Protein AF-A0A8H3QS44-F1 (afdb_monomer_lite)

Secondary structure (DSSP, 8-state):
---HHHHHHHHHHHHHHTT----HHHHHHHHHHHHTSHHHHHH-TTGGG----HHHHHHHHHHTT--S--------PPPTTHHHHHHHHHHHHHHHHHHTT--GGG---------

Organism: NCBI:txid94130

InterPro domains:
  IPR006600 HTH CenpB-type DNA-binding domain [PF03221] (4-69)
  IPR006600 HTH CenpB-type DNA-binding domain [PS51253] (1-70)
  IPR006600 HTH CenpB-type DNA-binding domain [SM00674] (1-70)
  IPR009057 Homedomain-like superfamily [SSF46689] (2-65)

Structure (mmCIF, N/CA/C/O backbone):
data_AF-A0A8H3QS44-F1
#
_entry.id   AF-A0A8H3QS44-F1
#
loop_
_atom_site.group_PDB
_atom_site.id
_atom_site.type_symbol
_atom_site.label_atom_id
_atom_site.label_alt_id
_atom_site.label_comp_id
_atom_site.label_asym_id
_atom_site.label_entity_id
_atom_site.label_seq_id
_atom_site.pdbx_PDB_ins_code
_atom_site.Cartn_x
_atom_site.Cartn_y
_atom_site.Cartn_z
_atom_site.occupancy
_atom_site.B_iso_or_equiv
_atom_site.auth_seq_id
_atom_site.auth_comp_id
_atom_site.auth_asym_id
_atom_site.auth_atom_id
_atom_site.pdbx_PDB_model_num
ATOM 1 N N . MET A 1 1 ? 28.142 -1.687 -11.022 1.00 45.66 1 MET A N 1
ATOM 2 C CA . MET A 1 1 ? 27.435 -1.058 -12.159 1.00 45.66 1 MET A CA 1
ATOM 3 C C . MET A 1 1 ? 25.940 -1.122 -11.872 1.00 45.66 1 MET A C 1
ATOM 5 O O . MET A 1 1 ? 25.436 -2.226 -11.709 1.00 45.66 1 MET A O 1
ATOM 9 N N . LYS A 1 2 ? 25.253 0.018 -11.699 1.00 59.16 2 LYS A N 1
ATOM 10 C CA . LYS A 1 2 ? 23.785 0.039 -11.541 1.00 59.16 2 LYS A CA 1
ATOM 11 C C . LYS A 1 2 ? 23.141 -0.298 -12.886 1.00 59.16 2 LYS A C 1
ATOM 13 O O . LYS A 1 2 ? 23.536 0.259 -13.905 1.00 59.16 2 LYS A O 1
ATOM 18 N N . THR A 1 3 ? 22.192 -1.226 -12.895 1.00 78.00 3 THR A N 1
ATOM 19 C CA . THR A 1 3 ? 21.444 -1.605 -14.100 1.00 78.00 3 THR A CA 1
ATOM 20 C C . THR A 1 3 ? 20.147 -0.802 -14.184 1.00 78.00 3 THR A C 1
ATOM 22 O O . THR A 1 3 ? 19.591 -0.404 -13.165 1.00 78.00 3 THR A O 1
ATOM 25 N N . MET A 1 4 ? 19.619 -0.589 -15.390 1.00 86.50 4 MET A N 1
ATOM 26 C CA . MET A 1 4 ? 18.324 0.088 -15.575 1.00 86.50 4 MET A CA 1
ATOM 27 C C . MET A 1 4 ? 17.174 -0.639 -14.856 1.00 86.50 4 MET A C 1
ATOM 29 O O . MET A 1 4 ? 16.260 -0.000 -14.339 1.00 86.50 4 MET A O 1
ATOM 33 N N . GLU A 1 5 ? 17.251 -1.971 -14.754 1.00 89.38 5 GLU A N 1
ATOM 34 C CA . GLU A 1 5 ? 16.287 -2.766 -13.986 1.00 89.38 5 GLU 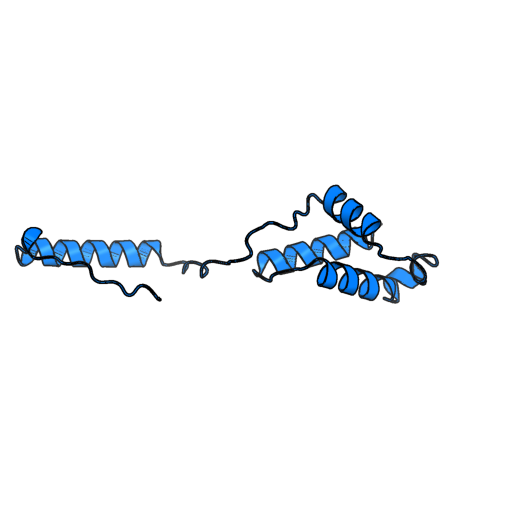A CA 1
ATOM 35 C C . GLU A 1 5 ? 16.329 -2.445 -12.484 1.00 89.38 5 GLU A C 1
ATOM 37 O O . GLU A 1 5 ? 15.279 -2.414 -11.845 1.00 89.38 5 GLU A O 1
ATOM 42 N N . TYR A 1 6 ? 17.506 -2.134 -11.927 1.00 90.94 6 T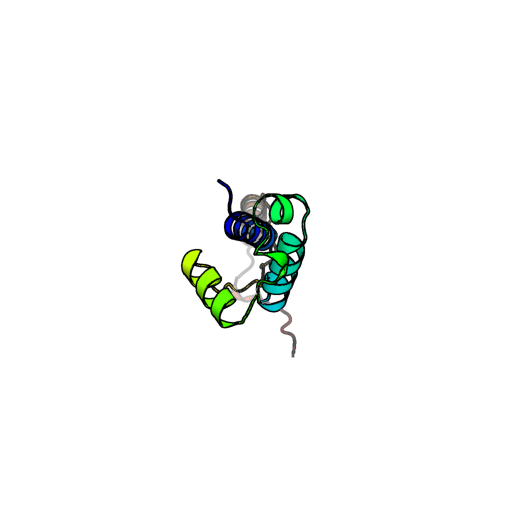YR A N 1
ATOM 43 C CA . TYR A 1 6 ? 17.634 -1.726 -10.528 1.00 90.94 6 TYR A CA 1
ATOM 44 C C . TYR A 1 6 ? 16.929 -0.390 -10.259 1.00 90.94 6 TYR A C 1
ATOM 46 O O . TYR A 1 6 ? 16.165 -0.284 -9.300 1.00 90.94 6 TYR A O 1
ATOM 54 N N . ASP A 1 7 ? 17.117 0.610 -11.122 1.00 91.12 7 ASP A N 1
ATOM 55 C CA . ASP A 1 7 ? 16.465 1.916 -10.955 1.00 91.12 7 ASP A CA 1
ATOM 56 C C . ASP A 1 7 ? 14.949 1.829 -11.181 1.00 91.12 7 ASP A C 1
ATOM 58 O O . ASP A 1 7 ? 14.165 2.481 -10.486 1.00 91.12 7 ASP A O 1
ATOM 62 N N . LEU A 1 8 ? 14.512 0.965 -12.102 1.00 93.00 8 LEU A N 1
ATOM 63 C CA . LEU A 1 8 ? 13.097 0.660 -12.286 1.00 93.00 8 LEU A CA 1
ATOM 64 C C . LEU A 1 8 ? 12.497 -0.007 -11.039 1.00 93.00 8 LEU A C 1
ATOM 66 O O . LEU A 1 8 ? 11.404 0.367 -10.614 1.00 93.00 8 LEU A O 1
ATOM 70 N N . PHE A 1 9 ? 13.206 -0.961 -10.432 1.00 93.69 9 PHE A N 1
ATOM 71 C CA . PHE A 1 9 ? 12.785 -1.615 -9.194 1.00 93.69 9 PHE A CA 1
ATOM 72 C C . PHE A 1 9 ? 12.705 -0.639 -8.013 1.00 93.69 9 PHE A C 1
ATOM 74 O O . PHE A 1 9 ? 11.707 -0.639 -7.285 1.00 93.69 9 PHE A O 1
ATOM 81 N N . ALA A 1 10 ? 13.713 0.219 -7.839 1.00 93.75 10 ALA A N 1
ATOM 82 C CA . ALA A 1 10 ? 13.722 1.239 -6.793 1.00 93.75 10 ALA A CA 1
ATOM 83 C C . ALA A 1 10 ? 12.516 2.181 -6.931 1.00 93.75 10 ALA A C 1
ATOM 85 O O . ALA A 1 10 ? 11.787 2.413 -5.966 1.00 93.75 10 ALA A O 1
ATOM 86 N N . TRP A 1 11 ? 12.236 2.630 -8.157 1.00 94.25 11 TRP A N 1
ATOM 87 C CA . TRP A 1 11 ? 11.079 3.469 -8.459 1.00 94.25 11 TRP A CA 1
ATOM 88 C C . TRP A 1 11 ? 9.735 2.769 -8.184 1.00 94.25 11 TRP A C 1
ATOM 90 O O . TRP A 1 11 ? 8.822 3.371 -7.618 1.00 94.25 11 TRP A O 1
ATOM 100 N N . ILE A 1 12 ? 9.599 1.484 -8.541 1.00 92.31 12 ILE A N 1
ATOM 101 C CA . ILE A 1 12 ? 8.401 0.686 -8.216 1.00 92.31 12 ILE A CA 1
ATOM 102 C C . ILE A 1 12 ? 8.214 0.587 -6.699 1.00 92.31 12 ILE A C 1
ATOM 104 O O . ILE A 1 12 ? 7.092 0.714 -6.206 1.00 92.31 12 ILE A O 1
ATOM 108 N N . SER A 1 13 ? 9.302 0.362 -5.965 1.00 90.94 13 SER A N 1
ATOM 109 C CA . SER A 1 13 ? 9.282 0.199 -4.510 1.00 90.94 13 SER A CA 1
ATOM 110 C C . SER A 1 13 ? 8.848 1.486 -3.809 1.00 90.94 13 SER A C 1
ATOM 112 O O . SER A 1 13 ? 7.964 1.444 -2.957 1.00 90.94 13 SER A O 1
ATOM 114 N N . GLU A 1 14 ? 9.382 2.633 -4.233 1.00 91.75 14 GLU A N 1
ATOM 115 C CA . GLU A 1 14 ? 8.989 3.961 -3.748 1.00 91.75 14 GLU A CA 1
ATOM 116 C C . GLU A 1 14 ? 7.494 4.231 -3.986 1.00 91.75 14 GLU A C 1
ATOM 118 O O . GLU A 1 14 ? 6.753 4.602 -3.076 1.00 91.75 14 GLU A O 1
ATOM 123 N N . LYS A 1 15 ? 7.010 3.994 -5.209 1.00 89.50 15 LYS A N 1
ATOM 124 C CA . LYS A 1 15 ? 5.598 4.201 -5.557 1.00 89.50 15 LYS A CA 1
ATOM 125 C C . LYS A 1 15 ? 4.662 3.288 -4.766 1.00 89.50 15 LYS A C 1
ATOM 127 O O . LYS A 1 15 ? 3.602 3.737 -4.336 1.00 89.50 15 LYS A O 1
ATOM 132 N N . ARG A 1 16 ? 5.057 2.035 -4.524 1.00 86.50 16 ARG A N 1
ATOM 133 C CA . ARG A 1 16 ? 4.296 1.103 -3.677 1.00 86.50 16 ARG A CA 1
ATOM 134 C C . ARG A 1 16 ? 4.308 1.511 -2.205 1.00 86.50 16 ARG A C 1
ATOM 136 O O . ARG A 1 16 ? 3.271 1.387 -1.562 1.00 86.50 16 ARG A O 1
ATOM 143 N N . ALA A 1 17 ? 5.427 2.016 -1.686 1.00 84.06 17 ALA A N 1
ATOM 144 C CA . ALA A 1 17 ? 5.512 2.538 -0.319 1.00 84.06 17 ALA A CA 1
ATOM 145 C C . ALA A 1 17 ? 4.585 3.749 -0.112 1.00 84.06 17 ALA A C 1
ATOM 147 O O . ALA A 1 17 ? 3.925 3.852 0.916 1.00 84.06 17 ALA A O 1
ATOM 148 N N . ASN A 1 18 ? 4.447 4.593 -1.137 1.00 83.69 18 ASN A N 1
ATOM 149 C CA . ASN A 1 18 ? 3.514 5.724 -1.161 1.00 83.69 18 ASN A CA 1
ATOM 150 C C . ASN A 1 18 ? 2.063 5.331 -1.492 1.00 83.69 18 ASN A C 1
ATOM 152 O O . ASN A 1 18 ? 1.214 6.198 -1.697 1.00 83.69 18 ASN A O 1
ATOM 156 N N . GLY A 1 19 ? 1.760 4.033 -1.590 1.00 75.81 19 GLY A N 1
ATOM 157 C CA . GLY A 1 19 ? 0.396 3.565 -1.808 1.00 75.81 19 GLY A CA 1
ATOM 158 C C . GLY A 1 19 ? -0.134 3.723 -3.234 1.00 75.81 19 GLY A C 1
ATOM 159 O O . GLY A 1 19 ? -1.322 3.514 -3.475 1.00 75.81 19 GLY A O 1
ATOM 160 N N . ASN A 1 20 ? 0.713 4.083 -4.202 1.00 81.44 20 ASN A N 1
ATOM 161 C CA . ASN A 1 20 ? 0.281 4.241 -5.584 1.00 81.44 20 ASN A CA 1
ATOM 162 C C . ASN A 1 20 ? 0.077 2.874 -6.255 1.00 81.44 20 ASN A C 1
ATOM 164 O O . ASN A 1 20 ? 0.949 2.002 -6.220 1.00 81.44 20 ASN A O 1
ATOM 168 N N . ALA A 1 21 ? -1.053 2.714 -6.947 1.00 82.19 21 ALA A N 1
ATOM 169 C CA . ALA A 1 21 ? -1.280 1.572 -7.822 1.00 82.19 21 ALA A CA 1
ATOM 170 C C . ALA A 1 21 ? -0.343 1.633 -9.039 1.00 82.19 21 ALA A C 1
ATOM 172 O O . ALA A 1 21 ? -0.296 2.634 -9.755 1.00 82.19 21 ALA A O 1
ATOM 173 N N . ILE A 1 22 ? 0.387 0.545 -9.295 1.00 85.75 22 ILE A N 1
ATOM 174 C CA . ILE A 1 22 ? 1.301 0.438 -10.436 1.00 85.75 22 ILE A CA 1
ATOM 175 C C . ILE A 1 22 ? 0.858 -0.720 -11.318 1.00 85.75 22 ILE A C 1
ATOM 177 O O . ILE A 1 22 ? 0.945 -1.883 -10.930 1.00 85.75 22 ILE A O 1
ATOM 181 N N . THR A 1 23 ? 0.414 -0.395 -12.528 1.00 89.00 23 THR A N 1
ATOM 182 C CA . THR A 1 23 ? 0.034 -1.387 -13.536 1.00 89.00 23 THR A CA 1
ATOM 183 C C . THR A 1 23 ? 1.231 -1.784 -14.396 1.00 89.00 23 THR A C 1
ATOM 185 O O . THR A 1 23 ? 2.186 -1.021 -14.555 1.00 89.00 23 THR A O 1
ATOM 188 N N . ARG A 1 24 ? 1.149 -2.951 -15.044 1.00 90.94 24 ARG A N 1
ATOM 189 C CA . ARG A 1 24 ? 2.134 -3.410 -16.039 1.00 90.94 24 ARG A CA 1
ATOM 190 C C . ARG A 1 24 ? 2.453 -2.341 -17.093 1.00 90.94 24 ARG A C 1
ATOM 192 O O . ARG A 1 24 ? 3.616 -2.097 -17.385 1.00 90.94 24 ARG A O 1
ATOM 199 N N . LYS A 1 25 ? 1.427 -1.646 -17.605 1.00 91.00 25 LYS A N 1
ATOM 200 C CA . LYS A 1 25 ? 1.579 -0.564 -18.595 1.00 91.00 25 LYS A CA 1
ATOM 201 C C . LYS A 1 25 ? 2.425 0.593 -18.057 1.00 91.00 25 LYS A C 1
ATOM 203 O O . LYS A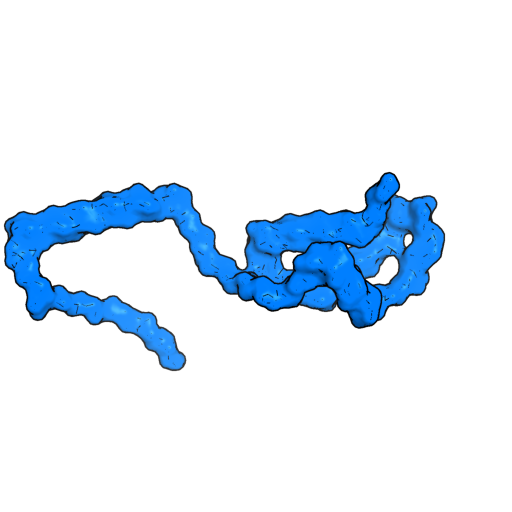 1 25 ? 3.274 1.113 -18.774 1.00 91.00 25 LYS A O 1
ATOM 208 N N . ILE A 1 26 ? 2.214 0.977 -16.798 1.00 92.12 26 ILE A N 1
ATOM 209 C CA . ILE A 1 26 ? 2.997 2.027 -16.136 1.00 92.12 26 ILE A CA 1
ATOM 210 C C . ILE A 1 26 ? 4.468 1.600 -16.011 1.00 92.12 26 ILE A C 1
ATOM 212 O O . ILE A 1 26 ? 5.355 2.394 -16.321 1.00 92.12 26 ILE A O 1
ATOM 216 N N . ILE A 1 27 ? 4.729 0.344 -15.632 1.00 92.75 27 ILE A N 1
ATOM 217 C CA . ILE A 1 27 ? 6.092 -0.208 -15.534 1.00 92.75 27 ILE A CA 1
ATOM 218 C C . ILE A 1 27 ? 6.785 -0.174 -16.899 1.00 92.75 27 ILE A C 1
ATOM 220 O O . ILE A 1 27 ? 7.894 0.345 -17.009 1.00 92.75 27 ILE A O 1
ATOM 224 N N . THR A 1 28 ? 6.121 -0.659 -17.951 1.00 93.56 28 THR A N 1
ATOM 225 C CA . THR A 1 28 ? 6.665 -0.647 -19.316 1.00 93.56 28 THR A CA 1
ATOM 226 C C . THR A 1 28 ? 6.960 0.773 -19.796 1.00 93.56 28 THR A C 1
ATOM 228 O O . THR A 1 28 ? 8.041 1.030 -20.320 1.00 93.56 28 THR A O 1
ATOM 231 N N . ASN A 1 29 ? 6.046 1.722 -19.574 1.00 93.12 29 ASN A N 1
ATOM 232 C CA . ASN A 1 29 ? 6.256 3.121 -19.950 1.00 93.12 29 ASN A CA 1
ATOM 233 C C . ASN A 1 29 ? 7.445 3.743 -19.206 1.00 93.12 29 ASN A C 1
ATOM 235 O O . ASN A 1 29 ? 8.247 4.455 -19.813 1.00 93.12 29 ASN A O 1
ATOM 239 N N . LYS A 1 30 ? 7.596 3.446 -17.908 1.00 93.50 30 LYS A N 1
ATOM 240 C CA . LYS A 1 30 ? 8.748 3.903 -17.126 1.00 93.50 30 LYS A CA 1
ATOM 241 C C . LYS A 1 30 ? 10.049 3.295 -17.653 1.00 93.50 30 LYS A C 1
ATOM 243 O O . LYS A 1 30 ? 11.004 4.041 -17.851 1.00 93.50 30 LYS A O 1
ATOM 248 N N . ALA A 1 31 ? 10.077 1.998 -17.954 1.00 91.88 31 ALA A N 1
ATOM 249 C CA . ALA A 1 31 ? 11.243 1.324 -18.528 1.00 91.88 31 ALA A CA 1
ATOM 250 C C . ALA A 1 31 ? 11.663 1.940 -19.876 1.00 91.88 31 ALA A C 1
ATOM 252 O O . ALA A 1 31 ? 12.834 2.262 -20.072 1.00 91.88 31 ALA A O 1
ATOM 253 N N . ILE A 1 32 ? 10.697 2.225 -20.760 1.00 90.50 32 ILE A N 1
ATOM 254 C CA . ILE A 1 32 ? 10.938 2.941 -22.022 1.00 90.50 32 ILE A CA 1
ATOM 255 C C . ILE A 1 32 ? 11.506 4.340 -21.754 1.00 90.50 32 ILE A C 1
ATOM 257 O O . ILE A 1 32 ? 12.460 4.747 -22.413 1.00 90.50 32 ILE A O 1
ATOM 261 N N . SER A 1 33 ? 10.963 5.084 -20.786 1.00 90.44 33 SER A N 1
ATOM 262 C CA . SER A 1 33 ? 11.487 6.417 -20.460 1.00 90.44 33 SER A CA 1
ATOM 263 C C . SER A 1 33 ? 12.934 6.369 -19.955 1.00 90.44 33 SER A C 1
ATOM 265 O O . SER A 1 33 ? 13.754 7.170 -20.392 1.00 90.44 33 SER A O 1
ATOM 267 N N . LEU A 1 34 ? 13.273 5.383 -19.114 1.00 88.75 34 LEU A N 1
ATOM 268 C CA . LEU A 1 34 ? 14.629 5.184 -18.597 1.00 88.75 34 LEU A CA 1
ATOM 269 C C . LEU A 1 34 ? 15.595 4.784 -19.716 1.00 88.75 34 LEU A C 1
ATOM 271 O O . LEU A 1 34 ? 16.702 5.304 -19.779 1.00 88.75 34 LEU A O 1
ATOM 275 N N . SER A 1 35 ? 15.152 3.937 -20.650 1.00 85.75 35 SER A N 1
ATOM 276 C CA . SER A 1 35 ? 15.954 3.501 -21.803 1.00 85.75 35 SER A CA 1
ATOM 277 C C . SER A 1 35 ? 16.391 4.638 -22.730 1.00 85.75 35 SER A C 1
ATOM 279 O O . SER A 1 35 ? 17.395 4.517 -23.423 1.00 85.75 35 SER A O 1
ATOM 281 N N . LYS A 1 36 ? 15.640 5.746 -22.727 1.00 84.94 36 LYS A N 1
ATOM 282 C CA . LYS A 1 36 ? 15.909 6.946 -23.527 1.00 84.94 36 LYS A CA 1
ATOM 283 C C . LYS A 1 36 ? 16.687 8.017 -22.759 1.00 84.94 36 LYS A C 1
ATOM 285 O O . LYS A 1 36 ? 17.009 9.048 -23.342 1.00 84.94 36 LYS A O 1
ATOM 290 N N . SER A 1 37 ? 16.965 7.810 -21.469 1.00 83.75 37 SER A N 1
ATOM 291 C CA . SER A 1 37 ? 17.765 8.750 -20.679 1.00 83.75 37 SER A CA 1
ATOM 292 C C . SER A 1 37 ? 19.204 8.795 -21.214 1.00 83.75 37 SER A C 1
ATOM 294 O O . SER A 1 37 ? 19.771 7.730 -21.489 1.00 83.75 37 SER A O 1
ATOM 296 N N . PRO A 1 38 ? 19.832 9.984 -21.313 1.00 79.25 38 PRO A N 1
ATOM 297 C CA . PRO A 1 38 ? 21.227 10.125 -21.732 1.00 79.25 38 PRO A CA 1
ATOM 298 C C . PRO A 1 38 ? 22.189 9.251 -20.918 1.00 79.25 38 PRO A C 1
ATOM 300 O O . PRO A 1 38 ? 23.116 8.671 -21.476 1.00 79.25 38 PRO A O 1
ATOM 303 N N . GLU A 1 39 ? 21.924 9.090 -19.618 1.00 80.56 39 GLU A N 1
ATOM 304 C CA . GLU A 1 39 ? 22.727 8.271 -18.701 1.00 80.56 39 GLU A CA 1
ATOM 305 C C . GLU A 1 39 ? 22.751 6.792 -19.106 1.00 80.56 39 GLU A C 1
ATOM 307 O O . GLU A 1 39 ? 23.788 6.132 -19.018 1.00 80.56 39 GLU A O 1
ATOM 312 N N . PHE A 1 40 ? 21.624 6.259 -19.585 1.00 75.44 40 PHE A N 1
ATOM 313 C CA . PHE A 1 40 ? 21.527 4.862 -20.002 1.00 75.44 40 PHE A CA 1
ATOM 314 C C . PHE A 1 40 ? 21.966 4.652 -21.448 1.00 75.44 40 PHE A C 1
ATOM 316 O O . PHE A 1 40 ? 22.585 3.629 -21.736 1.00 75.44 40 PHE A O 1
ATOM 323 N N . LEU A 1 41 ? 21.721 5.624 -22.330 1.00 75.12 41 LEU A N 1
ATOM 324 C CA . LEU A 1 41 ? 22.188 5.588 -23.716 1.00 75.12 41 LEU A CA 1
ATOM 325 C C . LEU A 1 41 ? 23.718 5.635 -23.810 1.00 75.12 41 LEU A C 1
ATOM 327 O O . LEU A 1 41 ? 24.298 4.870 -24.576 1.00 75.12 41 LEU A O 1
ATOM 331 N N . ALA A 1 42 ? 24.370 6.471 -22.994 1.00 72.12 42 ALA A N 1
ATOM 332 C CA . ALA A 1 42 ? 25.829 6.588 -22.964 1.00 72.12 42 ALA A CA 1
ATOM 333 C C . ALA A 1 42 ? 26.519 5.295 -22.499 1.00 72.12 42 ALA A C 1
ATOM 335 O O . ALA A 1 42 ? 27.603 4.964 -22.970 1.00 72.12 42 ALA A O 1
ATOM 336 N N . ASN A 1 43 ? 25.874 4.547 -21.599 1.00 71.00 43 ASN A N 1
ATOM 337 C CA . ASN A 1 43 ? 26.429 3.321 -21.027 1.00 71.00 43 ASN A CA 1
ATOM 338 C C . ASN A 1 43 ? 25.965 2.039 -21.743 1.00 71.00 43 ASN A C 1
ATOM 340 O O . ASN A 1 43 ? 26.540 0.979 -21.511 1.00 71.00 43 ASN A O 1
ATOM 344 N N . ASN A 1 44 ? 24.919 2.096 -22.579 1.00 67.62 44 ASN A N 1
ATOM 345 C CA . ASN A 1 44 ? 24.325 0.923 -23.231 1.00 67.62 44 ASN A CA 1
ATOM 346 C C . ASN A 1 44 ? 23.706 1.274 -24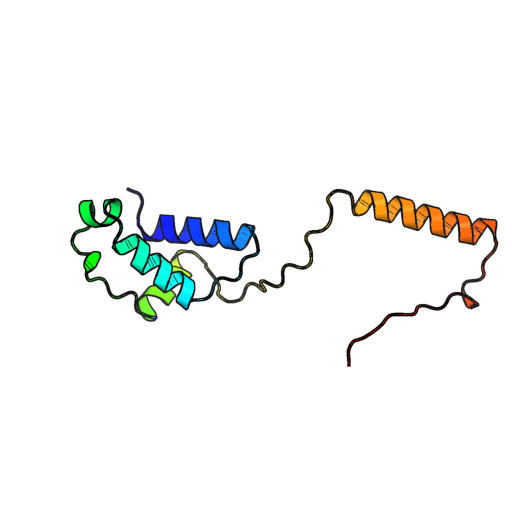.599 1.00 67.62 44 ASN A C 1
ATOM 348 O O . ASN A 1 44 ? 22.487 1.407 -24.737 1.00 67.62 44 ASN A O 1
ATOM 352 N N . LEU A 1 45 ? 24.536 1.333 -25.644 1.00 63.62 45 LEU A N 1
ATOM 353 C CA . LEU A 1 45 ? 24.123 1.638 -27.027 1.00 63.62 45 LEU A CA 1
ATOM 354 C C . LEU A 1 45 ? 22.996 0.729 -27.568 1.00 63.62 45 LEU A C 1
ATOM 356 O O . LEU A 1 45 ? 22.184 1.167 -28.380 1.00 63.62 45 LEU A O 1
ATOM 360 N N . GLY A 1 46 ? 22.897 -0.519 -27.095 1.00 67.75 46 GLY A N 1
ATOM 361 C CA . GLY A 1 46 ? 21.864 -1.475 -27.520 1.00 67.75 46 GLY A CA 1
ATOM 362 C C . GLY A 1 46 ? 20.485 -1.293 -26.869 1.00 67.75 46 GLY A C 1
ATOM 363 O O . GLY A 1 46 ? 19.517 -1.907 -27.317 1.00 67.75 46 GLY A O 1
ATOM 364 N N . ILE A 1 47 ? 20.361 -0.462 -25.826 1.00 75.31 47 ILE A N 1
ATOM 365 C CA . ILE A 1 47 ? 19.104 -0.299 -25.074 1.00 75.31 47 ILE A CA 1
ATOM 366 C C . ILE A 1 47 ? 18.082 0.567 -25.824 1.00 75.31 47 ILE A C 1
ATOM 368 O O . ILE A 1 47 ? 16.880 0.351 -25.671 1.00 75.31 47 ILE A O 1
ATOM 372 N N . ALA A 1 48 ? 18.528 1.483 -26.689 1.00 69.00 48 ALA A N 1
ATOM 373 C CA . ALA A 1 48 ? 17.645 2.378 -27.445 1.00 69.0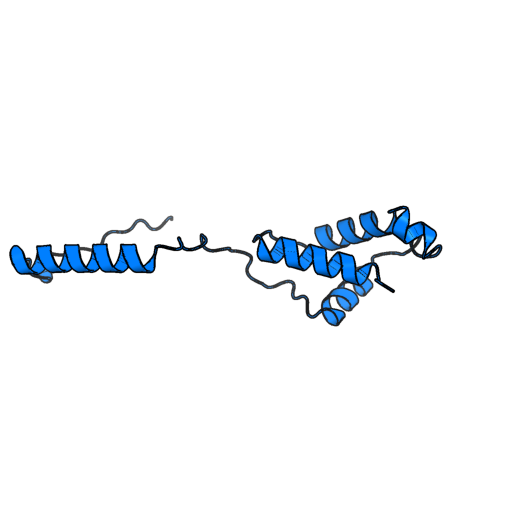0 48 ALA A CA 1
ATOM 374 C C . ALA A 1 48 ? 16.629 1.629 -28.332 1.00 69.00 48 ALA A C 1
ATOM 376 O O . ALA A 1 48 ? 15.512 2.103 -28.538 1.00 69.00 48 ALA A O 1
ATOM 377 N N . GLY A 1 49 ? 17.013 0.451 -28.841 1.00 71.50 49 GLY A N 1
ATOM 378 C CA . GLY A 1 49 ? 16.169 -0.425 -29.660 1.00 71.50 49 GLY A CA 1
ATOM 379 C C . GLY A 1 49 ? 15.530 -1.583 -28.889 1.00 71.50 49 GLY A C 1
ATOM 380 O O . GLY A 1 49 ? 14.903 -2.451 -29.498 1.00 71.50 49 GLY A O 1
ATOM 381 N N . PHE A 1 50 ? 15.702 -1.642 -27.566 1.00 82.94 50 PHE A N 1
ATOM 382 C CA . PHE A 1 50 ? 15.228 -2.770 -26.777 1.00 82.94 50 PHE A CA 1
ATOM 383 C C . PHE A 1 50 ? 13.698 -2.800 -26.705 1.00 82.94 50 PHE A C 1
ATOM 385 O O . PHE A 1 50 ? 13.036 -1.836 -26.314 1.00 82.94 50 PHE A O 1
ATOM 392 N N . LYS A 1 51 ? 13.114 -3.951 -27.050 1.00 84.56 51 LYS A N 1
ATOM 393 C CA . LYS A 1 51 ? 11.669 -4.157 -26.975 1.00 84.56 51 LYS A CA 1
ATOM 394 C C . LYS A 1 51 ? 11.287 -4.654 -25.584 1.00 84.56 51 LYS A C 1
ATOM 396 O O . LYS A 1 51 ? 11.456 -5.832 -25.266 1.00 84.56 51 LYS A O 1
ATOM 401 N N . PHE A 1 52 ? 10.674 -3.774 -24.798 1.00 89.44 52 PHE A N 1
ATOM 402 C CA . PHE A 1 52 ? 10.066 -4.071 -23.494 1.00 89.44 52 PHE A CA 1
ATOM 403 C C . PHE A 1 52 ? 8.786 -4.914 -23.635 1.00 89.44 52 PHE A C 1
ATOM 405 O O . PHE A 1 52 ? 7.677 -4.471 -23.344 1.00 89.44 52 PHE A O 1
ATOM 412 N N . SER A 1 53 ? 8.944 -6.126 -24.166 1.00 91.38 53 SER A N 1
ATOM 413 C CA . SER A 1 53 ? 7.863 -7.080 -24.415 1.00 91.38 53 SER A CA 1
ATOM 414 C C . SER A 1 53 ? 7.215 -7.578 -23.119 1.00 91.38 53 SER A C 1
ATOM 416 O O . SER A 1 53 ? 7.790 -7.469 -22.035 1.00 91.38 53 SER A O 1
ATOM 418 N N . SER A 1 54 ? 6.036 -8.196 -23.240 1.00 90.75 54 SER A N 1
ATOM 419 C CA . SER A 1 54 ? 5.373 -8.879 -22.122 1.00 90.75 54 SER A CA 1
ATOM 420 C C . SER A 1 54 ? 6.284 -9.916 -21.462 1.00 90.75 54 SER A C 1
ATOM 422 O O . SER A 1 54 ? 6.414 -9.907 -20.245 1.00 90.75 54 SER A O 1
ATOM 424 N N . LYS A 1 55 ? 6.992 -10.722 -22.263 1.00 92.88 55 LYS A N 1
ATOM 425 C CA . LYS A 1 55 ? 7.932 -11.741 -21.778 1.00 92.88 55 LYS A CA 1
ATOM 426 C C . LYS A 1 55 ? 9.101 -11.141 -20.993 1.00 92.88 55 LYS A C 1
ATOM 428 O O . LYS A 1 55 ? 9.517 -11.709 -19.986 1.00 92.88 55 LYS A O 1
ATOM 433 N N . TRP A 1 56 ? 9.634 -9.999 -21.439 1.00 93.06 56 TRP A N 1
ATOM 434 C CA . TRP A 1 56 ? 10.654 -9.287 -20.663 1.00 93.06 56 TRP A CA 1
ATOM 435 C C . TRP A 1 56 ? 10.082 -8.813 -19.328 1.00 93.06 56 TRP A C 1
ATOM 437 O O . TRP A 1 56 ? 10.725 -9.013 -18.301 1.00 93.06 56 TRP A O 1
ATOM 447 N N . LEU A 1 57 ? 8.873 -8.242 -19.341 1.00 93.19 57 LEU A N 1
ATOM 448 C CA . LEU A 1 57 ? 8.218 -7.756 -18.133 1.00 93.19 57 LEU A CA 1
ATOM 449 C C . LEU A 1 57 ? 7.969 -8.894 -17.136 1.00 93.19 57 LEU A C 1
ATOM 451 O O . LEU A 1 57 ? 8.271 -8.724 -15.964 1.00 93.19 57 LEU A O 1
ATOM 455 N N . ASP A 1 58 ? 7.507 -10.062 -17.587 1.00 91.94 58 ASP A N 1
ATOM 456 C CA . ASP A 1 58 ? 7.329 -11.237 -16.720 1.00 91.94 58 ASP A CA 1
ATOM 457 C C . ASP A 1 58 ? 8.651 -11.684 -16.092 1.00 91.94 58 ASP A C 1
ATOM 459 O O . ASP A 1 58 ? 8.724 -11.929 -14.889 1.00 91.94 58 ASP A O 1
ATOM 463 N N . GLY A 1 59 ? 9.723 -11.720 -16.888 1.00 92.62 59 GLY A N 1
ATOM 464 C CA . GLY A 1 59 ? 11.057 -12.039 -16.388 1.00 92.62 59 GLY A CA 1
ATOM 465 C C . GLY A 1 59 ? 11.580 -11.003 -15.391 1.00 92.62 59 GLY A C 1
ATOM 466 O O . GLY A 1 59 ? 12.166 -11.379 -14.382 1.00 92.62 59 GLY A O 1
ATOM 467 N N . PHE A 1 60 ? 11.373 -9.711 -15.655 1.00 92.69 60 PHE A N 1
ATOM 468 C CA . PHE A 1 60 ? 11.745 -8.625 -14.746 1.00 92.69 60 PHE A CA 1
ATOM 469 C C . PHE A 1 60 ? 10.985 -8.733 -13.422 1.00 92.69 60 PHE A C 1
ATOM 471 O O . PHE A 1 60 ? 11.599 -8.714 -12.358 1.00 92.69 60 PHE A O 1
ATOM 478 N N . LEU A 1 61 ? 9.664 -8.915 -13.483 1.00 92.12 61 LEU A N 1
ATOM 479 C CA . LEU A 1 61 ? 8.836 -9.086 -12.295 1.00 92.12 61 LEU A CA 1
ATOM 480 C C . LEU A 1 61 ? 9.284 -10.306 -11.477 1.00 92.12 61 LEU A C 1
ATOM 482 O O . LEU A 1 61 ? 9.418 -10.195 -10.263 1.00 92.12 61 LEU A O 1
ATOM 486 N N . GLY A 1 62 ? 9.601 -11.427 -12.134 1.00 91.62 62 GLY A N 1
ATOM 487 C CA . GLY A 1 62 ? 10.124 -12.626 -11.475 1.00 91.62 62 GLY A CA 1
ATOM 488 C C . GLY A 1 62 ? 11.511 -12.442 -10.848 1.00 91.62 62 GLY A C 1
ATOM 489 O O . GLY A 1 62 ? 11.727 -12.881 -9.724 1.00 91.62 62 GLY A O 1
ATOM 490 N N . ARG A 1 63 ? 12.445 -11.754 -11.525 1.00 92.81 63 ARG A N 1
ATOM 491 C CA . ARG A 1 63 ? 13.804 -11.490 -10.999 1.00 92.81 63 ARG A CA 1
ATOM 492 C C . ARG A 1 63 ? 13.804 -10.650 -9.722 1.00 92.81 63 ARG A C 1
ATOM 494 O O . ARG A 1 63 ? 14.699 -10.811 -8.901 1.00 92.81 63 ARG A O 1
ATOM 501 N N . TYR A 1 64 ? 12.833 -9.754 -9.584 1.00 91.38 64 TYR A N 1
ATOM 502 C CA . TYR A 1 64 ? 12.737 -8.811 -8.469 1.00 91.38 64 TYR A CA 1
ATOM 503 C C . TYR A 1 64 ? 11.620 -9.153 -7.469 1.00 91.38 64 TYR A C 1
ATOM 505 O O . TYR A 1 64 ? 11.273 -8.311 -6.642 1.00 91.38 64 TYR A O 1
ATOM 513 N N . ASP A 1 65 ? 11.039 -10.356 -7.559 1.00 88.88 65 ASP A N 1
ATOM 514 C CA . ASP A 1 65 ? 9.918 -10.816 -6.722 1.00 88.88 65 ASP A CA 1
ATOM 515 C C . ASP A 1 65 ? 8.750 -9.803 -6.649 1.00 88.88 65 ASP A C 1
ATOM 517 O O . ASP A 1 65 ? 8.119 -9.542 -5.622 1.00 88.88 65 ASP A O 1
ATOM 521 N N . LEU A 1 66 ? 8.464 -9.160 -7.783 1.00 87.38 66 LEU A N 1
ATOM 522 C CA . LEU A 1 66 ? 7.403 -8.174 -7.912 1.00 87.38 66 LEU A CA 1
ATOM 523 C C . LEU A 1 66 ? 6.110 -8.867 -8.349 1.00 87.38 66 LEU A C 1
ATOM 525 O O . LEU A 1 66 ? 5.924 -9.183 -9.520 1.00 87.38 66 LEU A O 1
ATOM 529 N N . SER A 1 67 ? 5.153 -9.023 -7.437 1.00 76.38 67 SER A N 1
ATOM 530 C CA . SER A 1 67 ? 3.817 -9.507 -7.807 1.00 76.38 67 SER A CA 1
ATOM 531 C C . SER A 1 67 ? 2.908 -8.381 -8.315 1.00 76.38 67 SER A C 1
ATOM 533 O O . SER A 1 67 ? 2.991 -7.235 -7.865 1.00 76.38 67 SER A O 1
ATOM 535 N N . GLU A 1 68 ? 2.002 -8.698 -9.245 1.00 64.81 68 GLU A N 1
ATOM 536 C CA . GLU A 1 68 ? 0.924 -7.790 -9.681 1.00 64.81 68 GLU A CA 1
ATOM 537 C C . GLU A 1 68 ? -0.170 -7.616 -8.621 1.00 64.81 68 GLU A C 1
ATOM 539 O O . GLU A 1 68 ? -0.884 -6.618 -8.614 1.00 64.81 68 GLU A O 1
ATOM 544 N N . ARG A 1 69 ? -0.313 -8.602 -7.727 1.00 55.84 69 ARG A N 1
ATOM 545 C CA . ARG A 1 69 ? -1.478 -8.790 -6.852 1.00 55.84 69 ARG A CA 1
ATOM 546 C C . ARG A 1 69 ? -1.264 -8.340 -5.407 1.00 55.84 69 ARG A C 1
ATOM 548 O O . ARG A 1 69 ? -1.864 -8.913 -4.500 1.00 55.84 69 ARG A O 1
ATOM 555 N N . ARG A 1 70 ? -0.469 -7.302 -5.142 1.00 55.28 70 ARG A N 1
ATOM 556 C CA . ARG A 1 70 ? -0.671 -6.598 -3.865 1.00 55.28 70 ARG A CA 1
ATOM 557 C C . ARG A 1 70 ? -1.914 -5.735 -4.018 1.00 55.28 70 ARG A C 1
ATOM 559 O O . ARG A 1 70 ? -1.923 -4.841 -4.856 1.00 55.28 70 ARG A O 1
ATOM 566 N N . ARG A 1 71 ? -2.960 -6.018 -3.229 1.00 50.47 71 ARG A N 1
ATOM 567 C CA . ARG A 1 71 ? -4.088 -5.097 -3.026 1.00 50.47 71 ARG A CA 1
ATOM 568 C C . ARG A 1 71 ? -3.492 -3.720 -2.728 1.00 50.47 71 ARG A C 1
ATOM 570 O O . ARG A 1 71 ? -2.956 -3.506 -1.649 1.00 50.47 71 ARG A O 1
ATOM 577 N N . THR A 1 72 ? -3.574 -2.802 -3.683 1.00 51.41 72 THR A N 1
ATOM 578 C CA . THR A 1 72 ? -3.270 -1.382 -3.471 1.00 51.41 72 THR A CA 1
ATOM 579 C C . THR A 1 72 ? -4.511 -0.634 -3.004 1.00 51.41 72 THR A C 1
ATOM 581 O O . THR A 1 72 ? -4.638 0.565 -3.227 1.00 51.41 72 THR A O 1
ATOM 584 N N . THR A 1 73 ? -5.449 -1.327 -2.356 1.00 53.25 73 THR A N 1
ATOM 585 C CA . THR A 1 73 ? -6.383 -0.667 -1.454 1.00 53.25 73 THR A CA 1
ATOM 586 C C . THR A 1 73 ? -5.577 -0.358 -0.205 1.00 53.25 73 THR A C 1
ATOM 588 O O . THR A 1 73 ? -5.491 -1.160 0.722 1.00 53.25 73 THR A O 1
ATOM 591 N N . VAL A 1 74 ? -4.890 0.780 -0.231 1.00 54.72 74 VAL A N 1
ATOM 592 C CA . VAL A 1 74 ? -4.407 1.405 0.991 1.00 54.72 74 VAL A CA 1
ATOM 593 C C . VAL A 1 74 ? -5.676 1.723 1.766 1.00 54.72 74 VAL A C 1
ATOM 595 O O . VAL A 1 74 ? -6.381 2.676 1.443 1.00 54.72 74 VAL A O 1
ATOM 598 N N . ALA A 1 75 ? -6.025 0.872 2.735 1.00 57.78 75 ALA A N 1
ATOM 599 C CA . ALA A 1 75 ? -6.853 1.337 3.836 1.00 57.78 75 ALA A CA 1
ATOM 600 C C . ALA A 1 75 ? -6.207 2.631 4.337 1.00 57.78 75 ALA A C 1
ATOM 602 O O . ALA A 1 75 ? -4.975 2.723 4.333 1.00 57.78 75 ALA A O 1
ATOM 603 N N . GLN A 1 76 ? -7.018 3.635 4.676 1.00 63.81 76 GLN A N 1
ATOM 604 C CA . GLN A 1 76 ? -6.506 4.907 5.181 1.00 63.81 76 GLN A CA 1
ATOM 605 C C . GLN A 1 76 ? -5.378 4.632 6.178 1.00 63.81 76 GLN A C 1
ATOM 607 O O . GLN A 1 76 ? -5.551 3.821 7.092 1.00 63.81 76 GLN A O 1
ATOM 612 N N . GLN A 1 77 ? -4.209 5.239 5.935 1.00 71.00 77 GLN A N 1
ATOM 613 C CA . GLN A 1 77 ? -3.082 5.129 6.854 1.00 71.00 77 GLN A CA 1
ATOM 614 C C . GLN A 1 77 ? -3.599 5.505 8.234 1.00 71.00 77 GLN A C 1
ATOM 616 O O . GLN A 1 77 ? -4.195 6.571 8.409 1.00 71.00 77 GLN A O 1
ATOM 621 N N . LEU A 1 78 ? -3.443 4.583 9.177 1.00 80.81 78 LEU A N 1
ATOM 622 C CA . LEU A 1 78 ? -3.946 4.797 10.516 1.00 80.81 78 LEU A CA 1
ATOM 623 C C . LEU A 1 78 ? -3.176 5.979 11.122 1.00 80.81 78 LEU A C 1
ATOM 625 O O . LEU A 1 78 ? -1.947 6.017 11.005 1.00 80.81 78 LEU A O 1
ATOM 629 N N . PRO A 1 79 ? -3.867 6.951 11.739 1.00 86.31 79 PRO A N 1
ATOM 630 C CA . PRO A 1 79 ? -3.206 8.041 12.440 1.00 86.31 79 PRO A CA 1
ATOM 631 C C . PRO A 1 79 ? -2.206 7.496 13.465 1.00 86.31 79 PRO A C 1
ATOM 633 O O . PRO A 1 79 ? -2.469 6.480 14.112 1.00 86.31 79 PRO A O 1
ATOM 636 N N . SER A 1 80 ? -1.068 8.170 13.645 1.00 90.50 80 SER A N 1
ATOM 637 C CA . SER A 1 80 ? -0.042 7.744 14.612 1.00 90.50 80 SER A CA 1
ATOM 638 C C . SER A 1 80 ? -0.564 7.697 16.051 1.00 90.50 80 SER A C 1
ATOM 640 O O . SER A 1 80 ? -0.052 6.944 16.872 1.00 90.50 80 SER A O 1
ATOM 642 N N . ASP A 1 81 ? -1.597 8.483 16.342 1.00 92.81 81 ASP A N 1
ATOM 643 C CA . ASP A 1 81 ? -2.275 8.591 17.630 1.00 92.81 81 ASP A CA 1
ATOM 644 C C . ASP A 1 81 ? -3.533 7.706 17.734 1.00 92.81 81 ASP A C 1
ATOM 646 O O . ASP A 1 81 ? -4.289 7.830 18.698 1.00 92.81 81 ASP A O 1
ATOM 650 N N . LEU A 1 82 ? -3.780 6.798 16.776 1.00 92.25 82 LEU A N 1
ATOM 651 C CA . LEU A 1 82 ? -4.980 5.952 16.762 1.00 92.25 82 LEU A CA 1
ATOM 652 C C . LEU A 1 82 ? -5.176 5.207 18.086 1.00 92.25 82 LEU A C 1
ATOM 654 O O . LEU A 1 82 ? -6.271 5.226 18.642 1.00 92.25 82 LEU A O 1
ATOM 658 N N . ILE A 1 83 ? -4.127 4.543 18.575 1.00 93.75 83 ILE A N 1
ATOM 659 C CA . ILE A 1 83 ? -4.196 3.713 19.785 1.00 93.75 83 ILE A CA 1
ATOM 660 C C . ILE A 1 83 ? -4.492 4.574 21.015 1.00 93.75 83 ILE A C 1
ATOM 662 O O . ILE A 1 83 ? -5.314 4.205 21.851 1.00 93.75 83 ILE A O 1
ATOM 666 N N . GLU A 1 84 ? -3.866 5.748 21.104 1.00 96.25 84 GLU A N 1
ATOM 667 C CA . GLU A 1 84 ? -4.108 6.702 22.184 1.00 96.25 84 GLU A CA 1
ATOM 668 C C . GLU A 1 84 ? -5.564 7.184 22.172 1.00 96.25 84 GLU A C 1
ATOM 670 O O . GLU A 1 84 ? -6.274 7.046 23.170 1.00 96.25 84 GLU A O 1
ATOM 675 N N . LYS A 1 85 ? -6.052 7.660 21.020 1.00 96.00 85 LYS A N 1
ATOM 676 C CA . LYS A 1 85 ? -7.437 8.125 20.861 1.00 96.00 85 LYS A CA 1
ATOM 677 C C . LYS A 1 85 ? -8.460 7.024 21.115 1.00 96.00 85 LYS A C 1
ATOM 679 O O . LYS A 1 85 ? -9.477 7.280 21.758 1.00 96.00 85 LYS A O 1
ATOM 684 N N . GLN A 1 86 ? -8.191 5.805 20.650 1.00 96.44 86 GLN A N 1
ATOM 685 C CA . GLN A 1 86 ? -9.045 4.648 20.898 1.00 96.44 86 GLN A CA 1
ATOM 686 C C . GLN A 1 86 ? -9.156 4.365 22.399 1.00 96.44 86 GLN A C 1
ATOM 688 O O . GLN A 1 86 ? -10.264 4.212 22.910 1.00 96.44 86 GLN A O 1
ATOM 693 N N . ASN A 1 87 ? -8.033 4.357 23.120 1.00 97.44 87 ASN A N 1
ATOM 694 C CA . ASN A 1 87 ? -8.021 4.114 24.561 1.00 97.44 87 ASN A CA 1
ATOM 695 C C . ASN A 1 87 ? -8.748 5.214 25.343 1.00 97.44 87 ASN A C 1
ATOM 697 O O . ASN A 1 87 ? -9.528 4.904 26.247 1.00 97.44 87 ASN A O 1
ATOM 701 N N . ILE A 1 88 ? -8.537 6.484 24.979 1.00 97.69 88 ILE A N 1
ATOM 702 C CA . ILE A 1 88 ? -9.233 7.628 25.587 1.00 97.69 88 ILE A CA 1
ATOM 703 C C . ILE A 1 88 ? -10.743 7.499 25.373 1.00 97.69 88 ILE A C 1
ATOM 705 O O . ILE A 1 88 ? -11.515 7.599 26.328 1.00 97.69 88 ILE A O 1
ATOM 709 N N . PHE A 1 89 ? -11.169 7.225 24.139 1.00 97.00 89 PHE A N 1
ATOM 710 C CA . PHE A 1 89 ? -12.582 7.094 23.800 1.00 97.00 89 PHE A CA 1
ATOM 711 C C . PHE A 1 89 ? -13.246 5.921 24.531 1.00 97.00 89 PHE A C 1
ATOM 713 O O . PHE A 1 89 ? -14.288 6.103 25.159 1.00 97.00 89 PHE A O 1
ATOM 720 N N . LEU A 1 90 ? -12.630 4.734 24.515 1.00 96.81 90 LEU A N 1
ATOM 721 C CA . LEU A 1 90 ? -13.160 3.557 25.209 1.00 96.81 90 LEU A CA 1
ATOM 722 C C . LEU A 1 90 ? -13.273 3.796 26.718 1.00 96.81 90 LEU A C 1
ATOM 724 O O . LEU A 1 90 ? -14.312 3.499 27.307 1.00 96.81 90 LEU A O 1
ATOM 728 N N . SER A 1 91 ? -12.250 4.398 27.330 1.00 97.62 91 SER A N 1
ATOM 729 C CA . SER A 1 91 ? -12.263 4.743 28.758 1.00 97.62 91 SER A CA 1
ATOM 730 C C . SER A 1 91 ? -13.390 5.722 29.092 1.00 97.62 91 SER A C 1
ATOM 732 O O . SER A 1 91 ? -14.101 5.540 30.081 1.00 97.62 91 SER A O 1
ATOM 734 N N . TYR A 1 92 ? -13.600 6.729 28.242 1.00 97.44 92 TYR A N 1
ATOM 735 C CA . TYR A 1 92 ? -14.667 7.712 28.403 1.00 97.44 92 TYR A CA 1
ATOM 736 C C . TYR A 1 92 ? -16.067 7.088 28.282 1.00 97.44 92 TYR A C 1
ATOM 738 O O . TYR A 1 92 ? -16.921 7.307 29.144 1.00 97.44 92 TYR A O 1
ATOM 746 N N . VAL A 1 93 ? -16.299 6.248 27.269 1.00 94.75 93 VAL A N 1
ATOM 747 C CA . VAL A 1 93 ? -17.575 5.535 27.085 1.00 94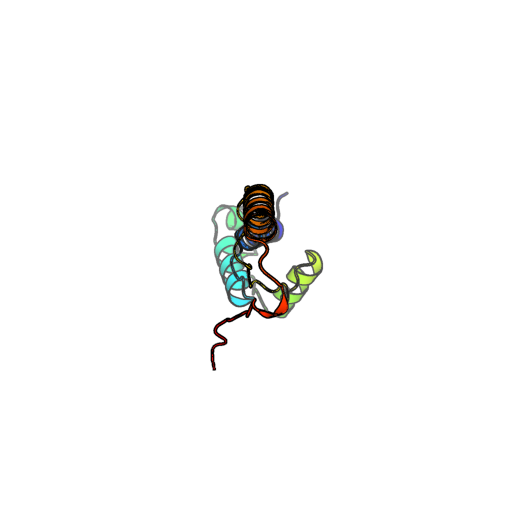.75 93 VAL A CA 1
ATOM 748 C C . VAL A 1 93 ? -17.846 4.580 28.251 1.00 94.75 93 VAL A C 1
ATOM 750 O O . VAL A 1 93 ? -18.967 4.528 28.763 1.00 94.75 93 VAL A O 1
ATOM 753 N N . MET A 1 94 ? -16.825 3.857 28.724 1.00 95.25 94 MET A N 1
ATOM 754 C CA . MET A 1 94 ? -16.940 2.985 29.897 1.00 95.25 94 MET A CA 1
ATOM 755 C C . MET A 1 94 ? -17.297 3.771 31.161 1.00 95.25 94 MET A C 1
ATOM 757 O O . MET A 1 94 ? -18.193 3.353 31.898 1.00 95.25 94 MET A O 1
ATOM 761 N N . TYR A 1 95 ? -16.645 4.915 31.389 1.00 97.06 95 TYR A N 1
ATOM 762 C CA . TYR A 1 95 ? -16.967 5.817 32.493 1.00 97.06 95 TYR A CA 1
ATOM 763 C C . TYR A 1 95 ? -18.434 6.257 32.439 1.00 97.06 95 TYR A C 1
ATOM 765 O O . TYR A 1 95 ? -19.156 6.072 33.419 1.00 97.06 95 TYR A O 1
ATOM 773 N N . LEU A 1 96 ? -18.906 6.752 31.289 1.00 95.00 96 LEU A N 1
ATOM 774 C CA . LEU A 1 96 ? -20.297 7.178 31.116 1.00 95.00 96 LEU A CA 1
ATOM 775 C C . LEU A 1 96 ? -21.284 6.035 31.361 1.00 95.00 96 LEU A C 1
ATOM 777 O O . LEU A 1 96 ? -22.298 6.238 32.029 1.00 95.00 96 LEU A O 1
ATOM 781 N N . ARG A 1 97 ? -20.986 4.831 30.861 1.00 94.50 97 ARG A N 1
ATOM 782 C CA . ARG A 1 97 ? -21.825 3.647 31.072 1.00 94.50 97 ARG A CA 1
ATOM 783 C C . ARG A 1 97 ? -21.955 3.303 32.553 1.00 94.50 97 ARG A C 1
ATOM 785 O O . ARG A 1 97 ? -23.067 3.053 33.014 1.00 94.50 97 ARG A O 1
ATOM 792 N N . ILE A 1 98 ? -20.838 3.255 33.280 1.00 95.00 98 ILE A N 1
ATOM 793 C CA . ILE A 1 98 ? -20.817 2.881 34.701 1.00 95.00 98 ILE A CA 1
ATOM 794 C C . ILE A 1 98 ? -21.471 3.973 35.551 1.00 95.00 98 ILE A C 1
ATOM 796 O O . ILE A 1 98 ? -22.334 3.665 36.371 1.00 95.00 98 ILE A O 1
ATOM 800 N N . HIS A 1 99 ? -21.101 5.238 35.331 1.00 96.06 99 HIS A N 1
ATOM 801 C CA . HIS A 1 99 ? -21.602 6.379 36.097 1.00 96.06 99 HIS A CA 1
ATOM 802 C C . HIS A 1 99 ? -23.122 6.536 35.969 1.00 96.06 99 HIS A C 1
ATOM 804 O O . HIS A 1 99 ? -23.817 6.671 36.974 1.00 96.06 99 HIS A O 1
ATOM 810 N N . ASN A 1 100 ? -23.647 6.439 34.745 1.00 95.38 100 ASN A N 1
ATOM 811 C CA . ASN A 1 100 ? -25.076 6.606 34.468 1.00 95.38 100 ASN A CA 1
ATOM 812 C C . ASN A 1 100 ? -25.873 5.293 34.529 1.00 95.38 100 ASN A C 1
ATOM 814 O O . ASN A 1 100 ? -27.078 5.298 34.289 1.00 95.38 100 ASN A O 1
ATOM 818 N N . LYS A 1 101 ? -25.218 4.164 34.841 1.00 95.12 101 LYS A N 1
ATOM 819 C CA . LYS A 1 101 ? -25.829 2.827 34.936 1.00 95.12 101 LYS A CA 1
ATOM 820 C C . LYS A 1 101 ? -26.612 2.422 33.678 1.00 95.12 101 LYS A C 1
ATOM 822 O O . LYS A 1 101 ? -27.676 1.813 33.772 1.00 95.12 101 LYS A O 1
ATOM 827 N N . TYR A 1 102 ? -26.081 2.732 32.496 1.00 92.50 102 TYR A N 1
ATOM 828 C CA . TYR A 1 102 ? -26.712 2.333 31.239 1.00 92.50 102 TYR A CA 1
ATOM 829 C C . TYR A 1 102 ? -26.679 0.807 31.076 1.00 92.50 102 TYR A C 1
ATOM 831 O O . TYR A 1 102 ? -25.614 0.191 30.944 1.00 92.50 102 TYR A O 1
ATOM 839 N N . GLU A 1 103 ? -27.857 0.185 31.069 1.00 93.44 103 GLU A N 1
ATOM 840 C CA . GLU A 1 103 ? -27.993 -1.241 30.787 1.00 93.44 103 GLU A CA 1
ATOM 841 C C . GLU A 1 103 ? -27.688 -1.535 29.311 1.00 93.44 103 GLU A C 1
ATOM 843 O O . GLU A 1 103 ? -28.125 -0.818 28.413 1.00 93.44 103 GLU A O 1
ATOM 848 N N . LEU A 1 104 ? -26.977 -2.637 29.046 1.00 89.69 104 LEU A N 1
ATOM 849 C CA . LEU A 1 104 ? -26.586 -3.029 27.681 1.00 89.69 104 LEU A CA 1
ATOM 850 C C . LEU A 1 104 ? -27.789 -3.264 26.766 1.00 89.69 104 LEU A C 1
ATOM 852 O O . LEU A 1 104 ? -27.702 -2.996 25.575 1.00 89.69 104 LEU A O 1
ATOM 856 N N . LYS A 1 105 ? -28.922 -3.703 27.328 1.00 92.81 105 LYS A N 1
ATOM 857 C CA . LYS A 1 105 ? -30.158 -3.974 26.581 1.00 92.81 105 LYS A CA 1
ATOM 858 C C . LYS A 1 105 ? -30.745 -2.742 25.878 1.00 92.81 105 LYS A C 1
ATOM 860 O O . LYS A 1 105 ? -31.612 -2.899 25.029 1.00 92.81 105 LYS A O 1
ATOM 865 N N . TYR A 1 106 ? -30.288 -1.540 26.234 1.00 89.62 106 TYR A N 1
ATOM 866 C CA . TYR A 1 106 ? -30.731 -0.280 25.636 1.00 89.62 106 TYR A CA 1
ATOM 867 C C . TYR A 1 106 ? -29.710 0.333 24.663 1.00 89.62 106 TYR A C 1
ATOM 869 O O . TYR A 1 106 ? -29.940 1.428 24.161 1.00 89.62 106 TYR A O 1
ATOM 877 N N . MET A 1 107 ? -28.584 -0.337 24.389 1.00 90.06 107 MET A N 1
ATOM 878 C CA . MET A 1 107 ? -27.591 0.134 23.418 1.00 90.06 107 MET A CA 1
ATOM 879 C C . MET A 1 107 ? -27.841 -0.513 22.055 1.00 90.06 107 MET A C 1
ATOM 881 O O . MET A 1 107 ? -27.758 -1.731 21.919 1.00 90.06 107 MET A O 1
ATOM 885 N N . GLY A 1 108 ? -28.128 0.307 21.045 1.00 91.94 108 GLY A N 1
ATOM 886 C CA . GLY A 1 108 ? -28.246 -0.118 19.650 1.00 91.94 108 GLY A CA 1
ATOM 887 C C . GLY A 1 108 ? -27.040 0.336 18.832 1.00 91.94 108 GLY A C 1
ATOM 888 O O . GLY A 1 108 ? -26.539 1.439 19.042 1.00 91.94 108 GLY A O 1
ATOM 889 N N . ASN A 1 109 ? -26.588 -0.504 17.900 1.00 92.50 109 ASN A N 1
ATOM 890 C CA . ASN A 1 109 ? -25.609 -0.114 16.887 1.00 92.50 109 ASN A CA 1
ATOM 891 C C . ASN A 1 109 ? -26.340 0.247 15.589 1.00 92.50 109 ASN A C 1
ATOM 893 O O . ASN A 1 109 ? -27.281 -0.447 15.204 1.00 92.50 109 ASN A O 1
ATOM 897 N N . MET A 1 110 ? -25.898 1.304 14.917 1.00 94.19 110 MET A N 1
ATOM 898 C CA . MET A 1 110 ? -26.430 1.734 13.627 1.00 94.19 110 MET A CA 1
ATOM 899 C C . MET A 1 110 ? -25.251 2.093 12.730 1.00 94.19 110 MET A C 1
ATOM 901 O O . MET A 1 110 ? -24.368 2.832 13.157 1.00 94.19 110 MET A O 1
ATOM 905 N N . ASP A 1 111 ? -25.237 1.556 11.515 1.00 94.62 111 ASP A N 1
ATOM 906 C CA . ASP A 1 111 ? -24.220 1.851 10.508 1.00 94.62 111 ASP A CA 1
ATOM 907 C C . ASP A 1 111 ? -24.863 1.841 9.119 1.00 94.62 111 ASP A C 1
ATOM 909 O O . ASP A 1 111 ? -25.831 1.111 8.879 1.00 94.62 111 ASP A O 1
ATOM 913 N N . GLU A 1 112 ? -24.349 2.667 8.214 1.00 92.25 112 GLU A N 1
ATOM 914 C CA . GLU A 1 112 ? -24.838 2.741 6.841 1.00 92.25 112 GLU A CA 1
ATOM 915 C C . GLU A 1 112 ? -24.057 1.765 5.963 1.00 92.25 112 GLU A C 1
ATOM 917 O O . GLU A 1 112 ? -22.832 1.808 5.878 1.00 92.25 112 GLU A O 1
ATOM 922 N N . THR A 1 113 ? -24.772 0.883 5.266 1.00 86.62 113 THR A N 1
ATOM 923 C CA . THR A 1 113 ? -24.178 0.034 4.230 1.00 86.62 113 THR A CA 1
ATOM 924 C C . THR A 1 113 ? -24.634 0.548 2.865 1.00 86.62 113 THR A C 1
ATOM 926 O O . THR A 1 113 ? -25.843 0.589 2.630 1.00 86.62 113 THR A O 1
ATOM 929 N N . PRO A 1 114 ? -23.720 0.954 1.963 1.00 77.62 114 PRO A N 1
ATOM 930 C CA . PRO A 1 114 ? -24.106 1.342 0.611 1.00 77.62 114 PRO A CA 1
ATOM 931 C C . PRO A 1 114 ? -24.750 0.151 -0.118 1.00 77.62 114 PRO A C 1
ATOM 933 O O . PRO A 1 114 ? -24.237 -0.968 -0.035 1.00 77.62 114 PRO A O 1
ATOM 936 N N . ILE A 1 115 ? -25.870 0.404 -0.806 1.00 73.38 115 ILE A N 1
ATOM 937 C CA . ILE A 1 115 ? -26.604 -0.566 -1.642 1.00 73.38 115 ILE A CA 1
ATOM 938 C C . ILE A 1 115 ? -26.116 -0.478 -3.087 1.00 73.38 115 ILE A C 1
ATOM 940 O O . ILE A 1 115 ? -25.979 0.664 -3.584 1.00 73.38 115 ILE A O 1
#

Foldseek 3Di:
DDDLLNVLLVVVVVCVVVLHQDDLVNSLVVSLVSLPDPVNCVVPVPSPPDDPDPVVSVVSCVVSVNDNPDPSPPPPDQPPCNVVVVVVVVVVVVCCCVVVVDDPVPDDDDDDDDD

Sequence (115 aa):
MKTMEYDLFAWISEKRANGNAITRKIITNKAISLSKSPEFLANNLGIAGFKFSSKWLDGFLGRYDLSERRRTTVAQQLPSDLIEKQNIFLSYVMYLRIHNKYELKYMGNMDETPI

Radius of gyration: 25.33 Å; chains: 1; bounding box: 58×23×66 Å

pLDDT: mean 85.15, std 12.32, range [45.66, 97.69]